Protein AF-A0A519SWY1-F1 (afdb_monomer_lite)

Radius of gyration: 21.77 Å; chains: 1; bounding box: 64×52×67 Å

Structure (mmCIF, N/CA/C/O backbone):
data_AF-A0A519SWY1-F1
#
_entry.id   AF-A0A519SWY1-F1
#
loop_
_atom_site.group_PDB
_atom_site.id
_atom_site.type_symbol
_atom_site.label_atom_id
_atom_site.label_alt_id
_atom_site.label_comp_id
_atom_site.label_asym_id
_atom_site.label_entity_id
_atom_site.label_seq_id
_atom_site.pdbx_PDB_ins_code
_atom_site.Cartn_x
_atom_site.Cartn_y
_atom_site.Cartn_z
_atom_site.occupancy
_atom_site.B_iso_or_equiv
_atom_site.auth_seq_id
_atom_site.auth_comp_id
_atom_site.auth_asym_id
_atom_site.auth_atom_id
_atom_site.pdbx_PDB_model_num
ATOM 1 N N . MET A 1 1 ? 43.735 1.572 -39.780 1.00 44.72 1 MET A N 1
ATOM 2 C CA . MET A 1 1 ? 42.314 1.142 -39.756 1.00 44.72 1 MET A CA 1
ATOM 3 C C . MET A 1 1 ? 41.804 1.116 -38.310 1.00 44.72 1 MET A C 1
ATOM 5 O O . MET A 1 1 ? 41.987 0.117 -37.640 1.00 44.72 1 MET A O 1
ATOM 9 N N . ILE A 1 2 ? 41.193 2.197 -37.800 1.00 47.66 2 ILE A N 1
ATOM 10 C CA . ILE A 1 2 ? 40.570 2.250 -36.450 1.00 47.66 2 ILE A CA 1
ATOM 11 C C . ILE A 1 2 ? 39.212 2.974 -36.551 1.00 47.66 2 ILE A C 1
ATOM 13 O O . ILE A 1 2 ? 38.967 3.993 -35.915 1.00 47.66 2 ILE A O 1
ATOM 17 N N . LYS A 1 3 ? 38.326 2.504 -37.439 1.00 52.03 3 LYS A N 1
ATOM 18 C CA . LYS A 1 3 ? 36.960 3.058 -37.579 1.00 52.03 3 LYS A CA 1
ATOM 19 C C . LYS A 1 3 ? 35.869 2.164 -36.973 1.00 52.03 3 LYS A C 1
ATOM 21 O O . LYS A 1 3 ? 34.807 2.674 -36.654 1.00 52.03 3 LYS A O 1
ATOM 26 N N . LYS A 1 4 ? 36.131 0.869 -36.734 1.00 53.72 4 LYS A N 1
ATOM 27 C CA . LYS A 1 4 ? 35.131 -0.084 -36.202 1.00 53.72 4 LYS A CA 1
ATOM 28 C C . LYS A 1 4 ? 34.867 0.038 -34.686 1.00 53.72 4 LYS A C 1
ATOM 30 O O . LYS A 1 4 ? 33.782 -0.307 -34.244 1.00 53.72 4 LYS A O 1
ATOM 35 N N . SER A 1 5 ? 35.812 0.574 -33.904 1.00 58.38 5 SER A N 1
ATOM 36 C CA . SER A 1 5 ? 35.715 0.625 -32.429 1.00 58.38 5 SER A CA 1
ATOM 37 C C . SER A 1 5 ? 34.693 1.652 -31.904 1.00 58.38 5 SER A C 1
ATOM 39 O O . SER A 1 5 ? 33.970 1.380 -30.949 1.00 58.38 5 SER A O 1
ATOM 41 N N . LYS A 1 6 ? 34.544 2.804 -32.575 1.00 55.84 6 LYS A N 1
ATOM 42 C CA . LYS A 1 6 ? 33.636 3.875 -32.118 1.00 55.84 6 LYS A CA 1
ATOM 43 C C . LYS A 1 6 ? 32.156 3.486 -32.221 1.00 55.84 6 LYS A C 1
ATOM 45 O O . LYS A 1 6 ? 31.390 3.782 -31.315 1.00 55.84 6 LYS A O 1
ATOM 50 N N . TYR A 1 7 ? 31.765 2.783 -33.286 1.00 64.19 7 TYR A N 1
ATOM 51 C CA . TYR A 1 7 ? 30.379 2.337 -33.477 1.00 64.19 7 TYR A CA 1
ATOM 52 C C . TYR A 1 7 ? 29.995 1.187 -32.543 1.00 64.19 7 TYR A C 1
ATOM 54 O O . TYR A 1 7 ? 28.849 1.119 -32.117 1.00 64.19 7 TYR A O 1
ATOM 62 N N . LEU A 1 8 ? 30.953 0.327 -32.176 1.00 68.31 8 LEU A N 1
ATOM 63 C CA . LEU A 1 8 ? 30.735 -0.729 -31.186 1.00 68.31 8 LEU A CA 1
ATOM 64 C C . LEU A 1 8 ? 30.459 -0.134 -29.799 1.00 68.31 8 LEU A C 1
ATOM 66 O O . LEU A 1 8 ? 29.520 -0.550 -29.131 1.00 68.31 8 LEU A O 1
ATOM 70 N N . PHE A 1 9 ? 31.234 0.875 -29.393 1.00 68.44 9 PHE A N 1
ATOM 71 C CA . PHE A 1 9 ? 31.029 1.555 -28.114 1.00 68.44 9 PHE A CA 1
ATOM 72 C C . PHE A 1 9 ? 29.672 2.268 -28.068 1.00 68.44 9 PHE A C 1
ATOM 74 O O . PHE A 1 9 ? 28.928 2.105 -27.110 1.00 68.44 9 PHE A O 1
ATOM 81 N N . VAL A 1 10 ? 29.300 2.972 -29.143 1.00 72.69 10 VAL A N 1
ATOM 82 C CA . VAL A 1 10 ? 27.985 3.625 -29.265 1.00 72.69 10 VAL A CA 1
ATOM 83 C C . VAL A 1 10 ? 26.841 2.606 -29.253 1.00 72.69 10 VAL A C 1
ATOM 85 O O . VAL A 1 10 ? 25.842 2.839 -28.583 1.00 72.69 10 VAL A O 1
ATOM 88 N N . ALA A 1 11 ? 26.987 1.461 -29.926 1.00 67.75 11 ALA A N 1
ATOM 89 C CA . ALA A 1 11 ? 25.984 0.398 -29.910 1.00 67.75 11 ALA A CA 1
ATOM 90 C C . ALA A 1 11 ? 25.823 -0.229 -28.517 1.00 67.75 11 ALA A C 1
ATOM 92 O O . ALA A 1 11 ? 24.698 -0.449 -28.088 1.00 67.75 11 ALA A O 1
ATOM 93 N N . ILE A 1 12 ? 26.917 -0.453 -27.781 1.00 68.50 12 ILE A N 1
ATOM 94 C CA . ILE A 1 12 ? 26.875 -0.950 -26.397 1.00 68.50 12 ILE A CA 1
ATOM 95 C C . ILE A 1 12 ? 26.243 0.093 -25.468 1.00 68.50 12 ILE A C 1
ATOM 97 O O . ILE A 1 12 ? 25.402 -0.260 -24.649 1.00 68.50 12 ILE A O 1
ATOM 101 N N . SER A 1 13 ? 26.579 1.378 -25.612 1.00 57.41 13 SER A N 1
ATOM 102 C CA . SER A 1 13 ? 25.953 2.453 -24.832 1.00 57.41 13 SER A CA 1
ATOM 103 C C . SER A 1 13 ? 24.457 2.590 -25.129 1.00 57.41 13 SER A C 1
ATOM 105 O O . SER A 1 13 ? 23.671 2.738 -24.200 1.00 57.41 13 SER A O 1
ATOM 107 N N . LEU A 1 14 ? 24.041 2.480 -26.395 1.00 56.69 14 LEU A N 1
ATOM 108 C CA . LEU A 1 14 ? 22.627 2.471 -26.786 1.00 56.69 14 LEU A CA 1
ATOM 109 C C . LEU A 1 14 ? 21.903 1.215 -26.288 1.00 56.69 14 LEU A C 1
ATOM 111 O O . LEU A 1 14 ? 20.766 1.312 -25.840 1.00 56.69 14 LEU A O 1
ATOM 115 N N . PHE A 1 15 ? 22.565 0.056 -26.297 1.00 56.25 15 PHE A N 1
ATOM 116 C CA . PHE A 1 15 ? 22.014 -1.190 -25.768 1.00 56.25 15 PHE A CA 1
ATOM 117 C C . PHE A 1 15 ? 21.828 -1.122 -24.242 1.00 56.25 15 PHE A C 1
ATOM 119 O O . PHE A 1 15 ? 20.772 -1.487 -23.728 1.00 56.25 15 PHE A O 1
ATOM 126 N N . LEU A 1 16 ? 22.798 -0.550 -23.520 1.00 54.03 16 LEU A N 1
ATOM 127 C CA . LEU A 1 16 ? 22.713 -0.295 -22.077 1.00 54.03 16 LEU A CA 1
ATOM 128 C C . LEU A 1 16 ? 21.649 0.756 -21.720 1.00 54.03 16 LEU A C 1
ATOM 130 O O . LEU A 1 16 ? 21.023 0.636 -20.673 1.00 54.03 16 LEU A O 1
ATOM 134 N N . LEU A 1 17 ? 21.403 1.745 -22.588 1.00 49.03 17 LEU A N 1
ATOM 135 C CA . LEU A 1 17 ? 20.299 2.706 -22.443 1.00 49.03 17 LEU A CA 1
ATOM 136 C C . LEU A 1 17 ? 18.928 2.094 -22.790 1.00 49.03 17 LEU A C 1
ATOM 138 O O . LEU A 1 17 ? 17.914 2.534 -22.253 1.00 49.03 17 LEU A O 1
ATOM 142 N N . SER A 1 18 ? 18.890 1.087 -23.672 1.00 47.03 18 SER A N 1
ATOM 143 C CA . SER A 1 18 ? 17.659 0.395 -24.086 1.00 47.03 18 SER A CA 1
ATOM 144 C C . SER A 1 18 ? 17.170 -0.647 -23.076 1.00 47.03 18 SER A C 1
ATOM 146 O O . SER A 1 18 ? 15.982 -0.957 -23.032 1.00 47.03 18 SER A O 1
ATOM 148 N N . CYS A 1 19 ? 18.055 -1.128 -22.200 1.00 52.72 19 CYS A N 1
ATOM 149 C CA . CYS A 1 19 ? 17.671 -1.827 -20.981 1.00 52.72 19 CYS A CA 1
ATOM 150 C C . CYS A 1 19 ? 17.256 -0.796 -19.929 1.00 52.72 19 CYS A C 1
ATOM 152 O O . CYS A 1 19 ? 17.997 -0.564 -18.975 1.00 52.72 19 CYS A O 1
ATOM 154 N N . GLN A 1 20 ? 16.088 -0.162 -20.081 1.00 56.97 20 GLN A N 1
ATOM 155 C CA . GLN A 1 20 ? 15.519 0.572 -18.954 1.00 56.97 20 GLN A CA 1
ATOM 156 C C . GLN A 1 20 ? 15.269 -0.440 -17.827 1.00 56.97 20 GLN A C 1
ATOM 158 O O . GLN A 1 20 ? 14.445 -1.343 -17.995 1.00 56.97 20 GLN A O 1
ATOM 163 N N . PRO A 1 21 ? 16.006 -0.366 -16.702 1.00 64.94 21 PRO A N 1
ATOM 164 C CA . PRO A 1 21 ? 15.779 -1.285 -15.604 1.00 64.94 21 PRO A CA 1
ATOM 165 C C . PRO A 1 21 ? 14.348 -1.072 -15.130 1.00 64.94 21 PRO A C 1
ATOM 167 O O . PRO A 1 21 ? 13.921 0.072 -14.978 1.00 64.94 21 PRO A O 1
ATOM 170 N N . ASN A 1 22 ? 13.612 -2.166 -14.909 1.00 74.38 22 ASN A N 1
ATOM 171 C CA . ASN A 1 22 ? 12.276 -2.088 -14.333 1.00 74.38 22 ASN A CA 1
ATOM 172 C C . ASN A 1 22 ? 12.342 -1.168 -13.095 1.00 74.38 22 ASN A C 1
ATOM 174 O O . ASN A 1 22 ? 13.012 -1.536 -12.121 1.00 74.38 22 ASN A O 1
ATOM 178 N N . PRO A 1 23 ? 11.685 0.011 -13.117 1.00 77.81 23 PRO A N 1
ATOM 179 C CA . PRO A 1 23 ? 11.891 1.048 -12.109 1.00 77.81 23 PRO A CA 1
ATOM 180 C C . PRO A 1 23 ? 11.358 0.641 -10.734 1.00 77.81 23 PRO A C 1
ATOM 182 O O . PRO A 1 23 ? 11.577 1.353 -9.754 1.00 77.81 23 PRO A O 1
ATOM 185 N N . TRP A 1 24 ? 10.670 -0.496 -10.655 1.00 84.00 24 TRP A N 1
ATOM 186 C CA . TRP A 1 24 ? 10.119 -1.063 -9.437 1.00 84.00 24 TRP A CA 1
ATOM 187 C C . TRP A 1 24 ? 11.020 -2.114 -8.804 1.00 84.00 24 TRP A C 1
ATOM 189 O O . TRP A 1 24 ? 10.896 -2.353 -7.608 1.00 84.00 24 TRP A O 1
ATOM 199 N N . LYS A 1 25 ? 11.957 -2.713 -9.551 1.00 88.00 25 LYS A N 1
ATOM 200 C CA . LYS A 1 25 ? 12.807 -3.793 -9.036 1.00 88.00 25 LYS A CA 1
ATOM 201 C C . LYS A 1 25 ? 13.541 -3.357 -7.761 1.00 88.00 25 LYS A C 1
ATOM 203 O O . LYS A 1 25 ? 14.252 -2.356 -7.751 1.00 88.00 25 LYS A O 1
ATOM 208 N N . GLY A 1 26 ? 13.390 -4.145 -6.698 1.00 87.12 26 GLY A N 1
ATOM 209 C CA . GLY A 1 26 ? 14.001 -3.921 -5.386 1.00 87.12 26 GLY A CA 1
ATOM 210 C C . GLY A 1 26 ? 13.279 -2.899 -4.503 1.00 87.12 26 GLY A C 1
ATOM 211 O O . GLY A 1 26 ? 13.697 -2.696 -3.364 1.00 87.12 26 GLY A O 1
ATOM 212 N N . LYS A 1 27 ? 12.209 -2.256 -4.989 1.00 90.44 27 LYS A N 1
ATOM 213 C CA . LYS A 1 27 ? 11.423 -1.306 -4.197 1.00 90.44 27 LYS A CA 1
ATOM 214 C C . LYS A 1 27 ? 10.364 -2.014 -3.357 1.00 90.44 27 LYS A C 1
ATOM 216 O O . LYS A 1 27 ? 9.892 -3.104 -3.685 1.00 90.44 27 LYS A O 1
ATOM 221 N N . LYS A 1 28 ? 9.975 -1.340 -2.278 1.00 92.56 28 LYS A N 1
ATOM 222 C CA . LYS A 1 28 ? 8.889 -1.737 -1.385 1.00 92.56 28 LYS A CA 1
ATOM 223 C C . LYS A 1 28 ? 7.879 -0.610 -1.320 1.00 92.56 28 LYS A C 1
ATOM 225 O O . LYS A 1 28 ? 8.271 0.548 -1.186 1.00 92.56 28 LYS A O 1
ATOM 230 N N . PHE A 1 29 ? 6.611 -0.970 -1.415 1.00 92.06 29 PHE A N 1
ATOM 231 C CA . PHE A 1 29 ? 5.509 -0.036 -1.287 1.00 92.06 29 PHE A CA 1
ATOM 232 C C . PHE A 1 29 ? 4.442 -0.594 -0.358 1.00 92.06 29 PHE A C 1
ATOM 234 O O . PHE A 1 29 ? 4.266 -1.806 -0.255 1.00 92.06 29 PHE A O 1
ATOM 241 N N . TYR A 1 30 ? 3.733 0.304 0.303 1.00 91.00 30 TYR A N 1
ATOM 242 C CA . TYR A 1 30 ? 2.682 0.002 1.254 1.00 91.00 30 TYR A CA 1
ATOM 243 C C . TYR A 1 30 ? 1.405 0.682 0.795 1.00 91.00 30 TYR A C 1
ATOM 245 O O . TYR A 1 30 ? 1.411 1.854 0.422 1.00 91.00 30 TYR A O 1
ATOM 253 N N . VAL A 1 31 ? 0.315 -0.063 0.823 1.00 89.12 31 VAL A N 1
ATOM 254 C CA . VAL A 1 31 ? -1.025 0.422 0.526 1.00 89.12 31 VAL A CA 1
ATOM 255 C C . VAL A 1 31 ? -1.854 0.247 1.786 1.00 89.12 31 VAL A C 1
ATOM 257 O O . VAL A 1 31 ? -1.794 -0.800 2.431 1.00 89.12 31 VAL A O 1
ATOM 260 N N . LEU A 1 32 ? -2.604 1.283 2.146 1.00 87.62 32 LEU A N 1
ATOM 261 C CA . LEU A 1 32 ? -3.496 1.263 3.297 1.00 87.62 32 LEU A CA 1
ATOM 262 C C . LEU A 1 32 ? -4.935 1.221 2.818 1.00 87.62 32 LEU A C 1
ATOM 264 O O . LEU A 1 32 ? -5.348 2.049 2.010 1.00 87.62 32 LEU A O 1
ATOM 268 N N . ASN A 1 33 ? -5.691 0.275 3.357 1.00 83.75 33 ASN A N 1
ATOM 269 C CA . ASN A 1 33 ? -7.087 0.077 3.032 1.00 83.75 33 ASN A CA 1
ATOM 270 C C . ASN A 1 33 ? -7.922 0.160 4.312 1.00 83.75 33 ASN A C 1
ATOM 272 O O . ASN A 1 33 ? -7.901 -0.741 5.153 1.00 83.75 33 ASN A O 1
ATOM 276 N N . CYS A 1 34 ? -8.641 1.269 4.461 1.00 82.06 34 CYS A N 1
ATOM 277 C CA . CYS A 1 34 ? -9.560 1.508 5.565 1.00 82.06 34 CYS A CA 1
ATOM 278 C C . CYS A 1 34 ? -10.987 1.260 5.067 1.00 82.06 34 CYS A C 1
ATOM 280 O O . CYS A 1 34 ? -11.493 2.006 4.228 1.00 82.06 34 CYS A O 1
ATOM 282 N N . LYS A 1 35 ? -11.658 0.231 5.589 1.00 80.50 35 LYS A N 1
ATOM 283 C CA . LYS A 1 35 ? -13.052 -0.078 5.232 1.00 80.50 35 LYS A CA 1
ATOM 284 C C . LYS A 1 35 ? -13.950 -0.072 6.459 1.00 80.50 35 LYS A C 1
ATOM 286 O O . LYS A 1 35 ? -13.507 -0.346 7.578 1.00 80.50 35 LYS A O 1
ATOM 291 N N . LEU A 1 36 ? -15.216 0.266 6.235 1.00 74.38 36 LEU A N 1
ATOM 292 C CA . LEU A 1 36 ? -16.293 0.145 7.207 1.00 74.38 36 LEU A CA 1
ATOM 293 C C . LEU A 1 36 ? -17.405 -0.688 6.564 1.00 74.38 36 LEU A C 1
ATOM 295 O O . LEU A 1 36 ? -18.086 -0.220 5.655 1.00 74.38 36 LEU A O 1
ATOM 299 N N . ASN A 1 37 ? -17.572 -1.924 7.029 1.00 69.88 37 ASN A N 1
ATOM 300 C CA . ASN A 1 37 ? -18.615 -2.833 6.563 1.00 69.88 37 ASN A CA 1
ATOM 301 C C . ASN A 1 37 ? -19.669 -2.968 7.668 1.00 69.88 37 ASN A C 1
ATOM 303 O O . ASN A 1 37 ? -19.480 -3.688 8.651 1.00 69.88 37 ASN A O 1
ATOM 307 N N . GLY A 1 38 ? -20.772 -2.227 7.536 1.00 73.75 38 GLY A N 1
ATOM 308 C CA . GLY A 1 38 ? -21.762 -2.090 8.606 1.00 73.75 38 GLY A CA 1
ATOM 309 C C . GLY A 1 38 ? -21.158 -1.382 9.822 1.00 73.75 38 GLY A C 1
ATOM 310 O O . GLY A 1 38 ? -20.822 -0.206 9.744 1.00 73.75 38 GLY A O 1
ATOM 311 N N . TYR A 1 39 ? -20.996 -2.108 10.931 1.00 69.25 39 TYR A N 1
ATOM 312 C CA . TYR A 1 39 ? -20.385 -1.601 12.171 1.00 69.25 39 TYR A CA 1
ATOM 313 C C . TYR A 1 39 ? -18.939 -2.071 12.376 1.00 69.25 39 TYR A C 1
ATOM 315 O O . TYR A 1 39 ? -18.317 -1.736 13.382 1.00 69.25 39 TYR A O 1
ATOM 323 N N . VAL A 1 40 ? -18.403 -2.872 11.451 1.00 70.44 40 VAL A N 1
ATOM 324 C CA . VAL A 1 40 ? -17.059 -3.436 11.568 1.00 70.44 40 VAL A CA 1
ATOM 325 C C . VAL A 1 40 ? -16.088 -2.592 10.765 1.00 70.44 40 VAL A C 1
ATOM 327 O O . VAL A 1 40 ? -16.165 -2.518 9.538 1.00 70.44 40 VAL A O 1
ATOM 330 N N . ALA A 1 41 ? -15.153 -1.971 11.473 1.00 74.19 41 ALA A N 1
ATOM 331 C CA . ALA A 1 41 ? -14.035 -1.283 10.862 1.00 74.19 41 ALA A CA 1
ATOM 332 C C . ALA A 1 41 ? -12.847 -2.234 10.692 1.00 74.19 41 ALA A C 1
ATOM 334 O O . ALA A 1 41 ? -12.467 -2.966 11.613 1.00 74.19 41 ALA A O 1
ATOM 335 N N . THR A 1 42 ? -12.269 -2.212 9.496 1.00 77.31 42 THR A N 1
ATOM 336 C CA . THR A 1 42 ? -11.099 -3.006 9.127 1.00 77.31 42 THR A CA 1
ATOM 337 C C . THR A 1 42 ? -10.021 -2.092 8.580 1.00 77.31 42 THR A C 1
ATOM 339 O O . THR A 1 42 ? -10.295 -1.233 7.738 1.00 77.31 42 THR A O 1
ATOM 342 N N . LEU A 1 43 ? -8.799 -2.310 9.043 1.00 80.44 43 LEU A N 1
ATOM 343 C CA . LEU A 1 43 ? -7.605 -1.650 8.560 1.00 80.44 43 LEU A CA 1
ATOM 344 C C . LEU A 1 43 ? -6.651 -2.707 8.024 1.00 80.44 43 LEU A C 1
ATOM 346 O O . LEU A 1 43 ? -6.170 -3.553 8.773 1.00 80.44 43 LEU A O 1
ATOM 350 N N . GLU A 1 44 ? -6.367 -2.647 6.736 1.00 81.94 44 GLU A N 1
ATOM 351 C CA . GLU A 1 44 ? -5.440 -3.556 6.077 1.00 81.94 44 GLU A CA 1
ATOM 352 C C . GLU A 1 44 ? -4.240 -2.766 5.551 1.00 81.94 44 GLU A C 1
ATOM 354 O O . GLU A 1 44 ? -4.400 -1.793 4.814 1.00 81.94 44 GLU A O 1
ATOM 359 N N . GLU A 1 45 ? -3.033 -3.182 5.934 1.00 83.50 45 GLU A N 1
ATOM 360 C CA . GLU A 1 45 ? -1.798 -2.731 5.293 1.00 83.50 45 GLU A CA 1
ATOM 361 C C . GLU A 1 45 ? -1.296 -3.829 4.352 1.00 83.50 45 GLU A C 1
ATOM 363 O O . GLU A 1 45 ? -0.932 -4.929 4.782 1.00 83.50 45 GLU A O 1
ATOM 368 N N . VAL A 1 46 ? -1.266 -3.521 3.057 1.00 85.75 46 VAL A N 1
ATOM 369 C CA . VAL A 1 46 ? -0.727 -4.393 2.015 1.00 85.75 46 VAL A CA 1
ATOM 370 C C . VAL A 1 46 ? 0.676 -3.924 1.658 1.00 85.75 46 VAL A C 1
ATOM 372 O O . VAL A 1 46 ? 0.877 -2.836 1.128 1.00 85.75 46 VAL A O 1
ATOM 375 N N . HIS A 1 47 ? 1.662 -4.769 1.924 1.00 89.62 47 HIS A N 1
ATOM 376 C CA . HIS A 1 47 ? 3.053 -4.568 1.554 1.00 89.62 47 HIS A CA 1
ATOM 377 C C . HIS A 1 47 ? 3.349 -5.274 0.229 1.00 89.62 47 HIS A C 1
ATOM 379 O O . HIS A 1 47 ? 3.221 -6.489 0.096 1.00 89.62 47 HIS A O 1
ATOM 385 N N . LEU A 1 48 ? 3.782 -4.486 -0.743 1.00 90.19 48 LEU A N 1
ATOM 386 C CA . LEU A 1 48 ? 4.184 -4.882 -2.079 1.00 90.19 48 LEU A CA 1
ATOM 387 C C . LEU A 1 48 ? 5.709 -4.822 -2.202 1.00 90.19 48 LEU A C 1
ATOM 389 O O . LEU A 1 48 ? 6.304 -3.744 -2.209 1.00 90.19 48 LEU A O 1
ATOM 393 N N . ASN A 1 49 ? 6.347 -5.983 -2.302 1.00 91.12 49 ASN A N 1
ATOM 394 C CA . ASN A 1 49 ? 7.794 -6.131 -2.388 1.00 91.12 49 ASN A CA 1
ATOM 395 C C . ASN A 1 49 ? 8.191 -6.607 -3.790 1.00 91.12 49 ASN A C 1
ATOM 397 O O . ASN A 1 49 ? 7.966 -7.758 -4.163 1.00 91.12 49 ASN A O 1
ATOM 401 N N . PHE A 1 50 ? 8.789 -5.727 -4.585 1.00 90.06 50 PHE A N 1
ATOM 402 C CA . PHE A 1 50 ? 9.153 -5.995 -5.975 1.00 90.06 50 PHE A CA 1
ATOM 403 C C . PHE A 1 50 ? 10.477 -6.766 -6.046 1.00 90.06 50 PHE A C 1
ATOM 405 O O . PHE A 1 50 ? 11.535 -6.223 -6.367 1.00 90.06 50 PHE A O 1
ATOM 412 N N . ILE A 1 51 ? 10.414 -8.053 -5.705 1.00 89.38 51 ILE A N 1
ATOM 413 C CA . ILE A 1 51 ? 11.569 -8.946 -5.537 1.00 89.38 51 ILE A CA 1
ATOM 414 C C . ILE A 1 51 ? 12.414 -9.121 -6.808 1.00 89.38 51 ILE A C 1
ATOM 416 O O . ILE A 1 51 ? 13.597 -9.445 -6.724 1.00 89.38 51 ILE A O 1
ATOM 420 N N . SER A 1 52 ? 11.843 -8.894 -7.995 1.00 87.19 52 SER A N 1
ATOM 421 C CA . SER A 1 52 ? 12.581 -8.917 -9.262 1.00 87.19 52 SER A CA 1
ATOM 422 C C . SER A 1 52 ? 11.964 -7.977 -10.306 1.00 87.19 52 SER A C 1
ATOM 424 O O . SER A 1 52 ? 11.058 -7.202 -10.006 1.00 87.19 52 SER A O 1
ATOM 426 N N . SER A 1 53 ? 12.465 -8.024 -11.543 1.00 85.62 53 SER A N 1
ATOM 427 C CA . SER A 1 53 ? 11.898 -7.294 -12.685 1.00 85.62 53 SER A CA 1
ATOM 428 C C . SER A 1 53 ? 10.561 -7.853 -13.179 1.00 85.62 53 SER A C 1
ATOM 430 O O . SER A 1 53 ? 9.939 -7.217 -14.018 1.00 85.62 53 SER A O 1
ATOM 432 N N . GLU A 1 54 ? 10.136 -9.018 -12.694 1.00 87.00 54 GLU A N 1
ATOM 433 C CA . GLU A 1 54 ? 8.928 -9.705 -13.178 1.00 87.00 54 GLU A CA 1
ATOM 434 C C . GLU A 1 54 ? 8.040 -10.219 -12.048 1.00 87.00 54 GLU A C 1
ATOM 436 O O . GLU A 1 54 ? 6.896 -10.588 -12.288 1.00 87.00 54 GLU A O 1
ATOM 441 N N . TYR A 1 55 ? 8.547 -10.262 -10.814 1.00 87.12 55 TYR A N 1
ATOM 442 C CA . TYR A 1 55 ? 7.826 -10.808 -9.670 1.00 87.12 55 TYR A CA 1
ATOM 443 C C . TYR A 1 55 ? 7.707 -9.811 -8.527 1.00 87.12 55 TYR A C 1
ATOM 445 O O . TYR A 1 55 ? 8.663 -9.107 -8.183 1.00 87.12 55 TYR A O 1
ATOM 453 N N . ILE A 1 56 ? 6.528 -9.823 -7.919 1.00 87.44 56 ILE A N 1
ATOM 454 C CA . ILE A 1 56 ? 6.154 -9.043 -6.750 1.00 87.44 56 ILE A CA 1
ATOM 455 C C . ILE A 1 56 ? 5.637 -9.991 -5.670 1.00 87.44 56 ILE A C 1
ATOM 457 O O . ILE A 1 56 ? 4.832 -10.877 -5.938 1.00 87.44 56 ILE A O 1
ATOM 461 N N . GLU A 1 57 ? 6.115 -9.822 -4.447 1.00 87.56 57 GLU A N 1
ATOM 462 C CA . GLU A 1 57 ? 5.622 -10.505 -3.258 1.00 87.56 57 GLU A CA 1
ATOM 463 C C . GLU A 1 57 ? 4.659 -9.560 -2.531 1.00 87.56 57 GLU A C 1
ATOM 465 O O . GLU A 1 57 ? 5.042 -8.467 -2.117 1.00 87.56 57 GLU A O 1
ATOM 470 N N . MET A 1 58 ? 3.407 -9.977 -2.383 1.00 83.56 58 MET A N 1
ATOM 471 C CA . MET A 1 58 ? 2.380 -9.270 -1.631 1.00 83.56 58 MET A CA 1
ATOM 472 C C . MET A 1 58 ? 2.263 -9.874 -0.234 1.00 83.56 58 MET A C 1
ATOM 474 O O . MET A 1 58 ? 2.147 -11.092 -0.087 1.00 83.56 58 MET A O 1
ATOM 478 N N . LYS A 1 59 ? 2.260 -9.012 0.781 1.00 84.56 59 LYS A N 1
ATOM 479 C CA . LYS A 1 59 ? 2.053 -9.347 2.190 1.00 84.56 59 LYS A CA 1
ATOM 480 C C . LYS A 1 59 ? 0.931 -8.483 2.746 1.00 84.56 59 LYS A C 1
ATOM 482 O O . LYS A 1 59 ? 1.136 -7.289 2.916 1.00 84.56 59 LYS A O 1
ATOM 487 N N . ALA A 1 60 ? -0.228 -9.062 3.034 1.00 75.44 60 ALA A N 1
ATOM 488 C CA . ALA A 1 60 ? -1.331 -8.337 3.665 1.00 75.44 60 ALA A CA 1
ATOM 489 C C . ALA A 1 60 ? -1.326 -8.563 5.181 1.00 75.44 60 ALA A C 1
ATOM 491 O O . ALA A 1 60 ? -1.133 -9.691 5.643 1.00 75.44 60 ALA A O 1
ATOM 492 N N . THR A 1 61 ? -1.516 -7.489 5.945 1.00 73.44 61 THR A N 1
ATOM 493 C CA . THR A 1 61 ? -1.712 -7.525 7.399 1.00 73.44 61 THR A CA 1
ATOM 494 C C . THR A 1 61 ? -3.035 -6.844 7.719 1.00 73.44 61 THR A C 1
ATOM 496 O O . THR A 1 61 ? -3.173 -5.640 7.514 1.00 73.44 61 THR A O 1
ATOM 499 N N . LEU A 1 62 ? -4.002 -7.614 8.217 1.00 69.62 62 LEU A N 1
ATOM 500 C CA . LEU A 1 62 ? -5.342 -7.142 8.560 1.00 69.62 62 LEU A CA 1
ATOM 501 C C . LEU A 1 62 ? -5.456 -6.909 10.071 1.00 69.62 62 LEU A C 1
ATOM 503 O O . LEU A 1 62 ? -5.105 -7.781 10.862 1.00 69.62 62 LEU A O 1
ATOM 507 N N . LYS A 1 63 ? -5.987 -5.751 10.462 1.00 68.31 63 LYS A N 1
ATOM 508 C CA . LYS A 1 63 ? -6.389 -5.418 11.831 1.00 68.31 63 LYS A CA 1
ATOM 509 C C . LYS A 1 63 ? -7.874 -5.053 11.853 1.00 68.31 63 LYS A C 1
ATOM 511 O O . LYS A 1 63 ? -8.364 -4.392 10.936 1.00 68.31 63 LYS A O 1
ATOM 516 N N . SER A 1 64 ? -8.599 -5.454 12.895 1.00 61.56 64 SER A N 1
ATOM 517 C CA . SER A 1 64 ? -10.023 -5.134 13.040 1.00 61.56 64 SER A CA 1
ATOM 518 C C . SER A 1 64 ? -10.361 -4.546 14.409 1.00 61.56 64 SER A C 1
ATOM 520 O O . SER A 1 64 ? -9.747 -4.878 15.420 1.00 61.56 64 SER A O 1
ATOM 522 N N . GLY A 1 65 ? -11.367 -3.665 14.437 1.00 52.19 65 GLY A N 1
ATOM 523 C CA . GLY A 1 65 ? -11.815 -2.957 15.638 1.00 52.19 65 GLY A CA 1
ATOM 524 C C . GLY A 1 65 ? -12.502 -3.821 16.698 1.00 52.19 65 GLY A C 1
ATOM 525 O O . GLY A 1 65 ? -12.686 -3.340 17.812 1.00 52.19 65 GLY A O 1
ATOM 526 N N . LEU A 1 66 ? -12.870 -5.070 16.388 1.00 49.25 66 LEU A N 1
ATOM 527 C CA . LEU A 1 66 ? -13.423 -6.016 17.372 1.00 49.25 66 LEU A CA 1
ATOM 528 C C . LEU A 1 66 ? -12.392 -7.073 17.828 1.00 49.25 66 LEU A C 1
ATOM 530 O O . LEU A 1 66 ? -12.780 -8.066 18.438 1.00 49.25 66 LEU A O 1
ATOM 534 N N . GLY 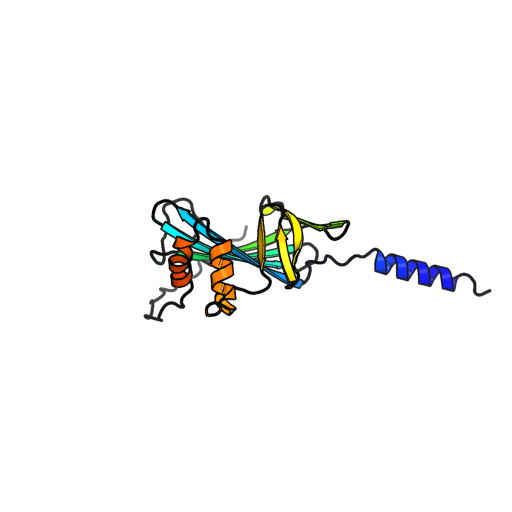A 1 67 ? -11.095 -6.868 17.561 1.00 49.56 67 GLY A N 1
ATOM 535 C CA . GLY A 1 67 ? -10.045 -7.870 17.794 1.00 49.56 67 GLY A CA 1
ATOM 536 C C . GLY A 1 67 ? -9.971 -8.896 16.660 1.00 49.56 67 GLY A C 1
ATOM 537 O O . GLY A 1 67 ? -10.334 -8.575 15.526 1.00 49.56 67 GLY A O 1
ATOM 538 N N . ASP A 1 68 ? -9.512 -10.117 16.953 1.00 38.31 68 ASP A N 1
ATOM 539 C CA . ASP A 1 68 ? -9.514 -11.250 16.017 1.00 38.31 68 ASP A CA 1
ATOM 540 C C . ASP A 1 6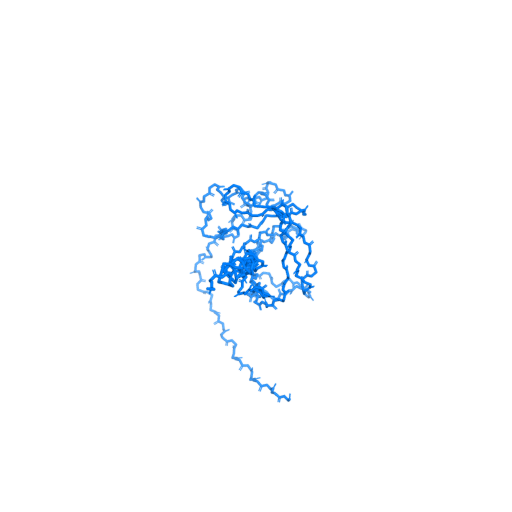8 ? -10.955 -11.630 15.618 1.00 38.31 68 ASP A C 1
ATOM 542 O O . ASP A 1 68 ? -11.571 -12.550 16.159 1.00 38.31 68 ASP A O 1
ATOM 546 N N . ILE A 1 69 ? -11.531 -10.913 14.652 1.00 38.09 69 ILE A N 1
ATOM 547 C CA . ILE A 1 69 ? -12.777 -11.318 14.009 1.00 38.09 69 ILE A CA 1
ATOM 548 C C . ILE A 1 69 ? -12.473 -12.419 12.997 1.00 38.09 69 ILE A C 1
ATOM 550 O O . ILE A 1 69 ? -12.046 -12.155 11.874 1.00 38.09 69 ILE A O 1
ATOM 554 N N . SER A 1 70 ? -12.782 -13.658 13.363 1.00 36.12 70 SER A N 1
ATOM 555 C CA . SER A 1 70 ? -13.162 -14.661 12.370 1.00 36.12 70 SER A CA 1
ATOM 556 C C . SER A 1 70 ? -14.449 -14.177 11.691 1.00 36.12 70 SER A C 1
ATOM 558 O O . SER A 1 70 ? -15.557 -14.361 12.196 1.00 36.12 70 SER A O 1
ATOM 560 N N . THR A 1 71 ? -14.324 -13.448 10.580 1.00 33.06 71 THR A N 1
ATOM 561 C CA . THR A 1 71 ? -15.492 -13.007 9.818 1.00 33.06 71 THR A CA 1
ATOM 562 C C . THR A 1 71 ? -16.138 -14.230 9.176 1.00 33.06 71 THR A C 1
ATOM 564 O O . THR A 1 71 ? -15.486 -15.106 8.610 1.00 33.06 71 THR A O 1
ATOM 567 N N . TYR A 1 72 ? -17.456 -14.323 9.339 1.00 30.91 72 TYR A N 1
ATOM 568 C CA . TYR A 1 72 ? -18.278 -15.433 8.880 1.00 30.91 72 TYR A CA 1
ATOM 569 C C . TYR A 1 72 ? -18.010 -15.777 7.398 1.00 30.91 72 TYR A C 1
ATOM 571 O O . TYR A 1 72 ? -18.292 -14.997 6.497 1.00 30.91 72 TYR A O 1
ATOM 579 N N . LYS A 1 73 ? -17.535 -17.007 7.177 1.00 31.98 73 LYS A N 1
ATOM 580 C CA . LYS A 1 73 ? -17.695 -17.867 5.988 1.00 31.98 73 LYS A CA 1
ATOM 581 C C . LYS A 1 73 ? -17.143 -17.450 4.610 1.00 31.98 73 LYS A C 1
ATOM 583 O O . LYS A 1 73 ? -17.194 -18.314 3.738 1.00 31.98 73 LYS A O 1
ATOM 588 N N . THR A 1 74 ? -16.565 -16.269 4.379 1.00 35.47 74 THR A N 1
ATOM 589 C CA . THR A 1 74 ? -15.994 -15.953 3.038 1.00 35.47 74 THR A CA 1
ATOM 590 C C . THR A 1 74 ? -14.704 -15.133 2.985 1.00 35.47 74 THR A C 1
ATOM 592 O O . THR A 1 74 ? -14.189 -14.947 1.887 1.00 35.47 74 THR A O 1
ATOM 595 N N . ASP A 1 75 ? -14.142 -14.679 4.104 1.00 37.97 75 ASP A N 1
ATOM 596 C CA . ASP A 1 75 ? -12.918 -13.866 4.075 1.00 37.97 75 ASP A CA 1
ATOM 597 C C . ASP A 1 75 ? -11.664 -14.671 4.453 1.00 37.97 75 ASP A C 1
ATOM 599 O O . ASP A 1 75 ? -11.743 -15.591 5.274 1.00 37.97 75 ASP A O 1
ATOM 603 N N . PRO A 1 76 ? -10.503 -14.358 3.841 1.00 40.78 76 PRO A N 1
ATOM 604 C CA . PRO A 1 76 ? -9.249 -15.041 4.120 1.00 40.78 76 PRO A CA 1
ATOM 605 C C . PRO A 1 76 ? -8.924 -14.953 5.612 1.00 40.78 76 PRO A C 1
ATOM 607 O O . PRO A 1 76 ? -9.053 -13.898 6.230 1.00 40.78 76 PRO A O 1
ATOM 610 N N . SER A 1 77 ? -8.506 -16.085 6.177 1.00 40.84 77 SER A N 1
ATOM 611 C CA . SER A 1 77 ? -8.113 -16.239 7.578 1.00 40.84 77 SER A CA 1
ATOM 612 C C . SER A 1 77 ? -7.255 -15.068 8.060 1.00 40.84 77 SER A C 1
ATOM 614 O O . SER A 1 77 ? -6.256 -14.744 7.412 1.00 40.84 77 SER A O 1
ATOM 616 N N . LEU A 1 78 ? -7.615 -14.488 9.212 1.00 45.22 78 LEU A N 1
ATOM 617 C CA . LEU A 1 78 ? -6.757 -13.585 9.981 1.00 45.22 78 LEU A CA 1
ATOM 618 C C . LEU A 1 78 ? -5.340 -14.161 10.036 1.00 45.22 78 LEU A C 1
ATOM 620 O O . LEU A 1 78 ? -5.109 -15.234 10.590 1.00 45.22 78 LEU A O 1
ATOM 624 N N . GLY A 1 79 ? -4.404 -13.486 9.378 1.00 50.81 79 GLY A N 1
ATOM 625 C CA . GLY A 1 79 ? -3.066 -14.010 9.178 1.00 50.81 79 GLY A CA 1
ATOM 626 C C . GLY A 1 79 ? -2.303 -13.265 8.093 1.00 50.81 79 GLY A C 1
ATOM 627 O O . GLY A 1 79 ? -2.856 -12.513 7.292 1.00 50.81 79 GLY A O 1
ATOM 628 N N . LYS A 1 80 ? -0.988 -13.475 8.080 1.00 54.50 80 LYS A N 1
ATOM 629 C CA . LYS A 1 80 ? -0.075 -12.910 7.087 1.00 54.50 80 LYS A CA 1
ATOM 630 C C . LYS A 1 80 ? -0.227 -13.676 5.773 1.00 54.50 80 LYS A C 1
ATOM 632 O O . LYS A 1 80 ? 0.415 -14.707 5.581 1.00 54.50 80 LYS A O 1
ATOM 637 N N . LEU A 1 81 ? -1.046 -13.170 4.855 1.00 62.94 81 LEU A N 1
ATOM 638 C CA . LEU A 1 81 ? -1.123 -13.720 3.503 1.00 62.94 81 LEU A CA 1
ATOM 639 C C . LEU A 1 81 ? 0.128 -13.301 2.728 1.00 62.94 81 LEU A C 1
ATOM 641 O O . LEU A 1 81 ? 0.282 -12.123 2.412 1.00 62.94 81 LEU A O 1
ATOM 645 N N . VAL A 1 82 ? 1.011 -14.254 2.421 1.00 73.19 82 VAL A N 1
ATOM 646 C CA . VAL A 1 82 ? 2.160 -14.038 1.530 1.00 73.19 82 VAL A CA 1
ATOM 647 C C . VAL A 1 82 ? 1.874 -14.717 0.197 1.00 73.19 82 VAL A C 1
ATOM 649 O O . VAL A 1 82 ? 1.742 -15.937 0.144 1.00 73.19 82 VAL A O 1
ATOM 652 N N . LYS A 1 83 ? 1.772 -13.943 -0.884 1.00 81.56 83 LYS A N 1
ATOM 653 C CA . LYS A 1 83 ? 1.601 -14.478 -2.242 1.00 81.56 83 LYS A CA 1
ATOM 654 C C . LYS A 1 83 ? 2.513 -13.759 -3.221 1.00 81.56 83 LYS A C 1
ATOM 656 O O . LYS A 1 83 ? 2.655 -12.542 -3.158 1.00 81.56 83 LYS A O 1
ATOM 661 N N . THR A 1 84 ? 3.095 -14.514 -4.145 1.00 86.06 84 THR A N 1
ATOM 662 C CA . THR A 1 84 ? 3.945 -13.970 -5.206 1.00 86.06 84 THR A CA 1
ATOM 663 C C . THR A 1 84 ? 3.177 -13.945 -6.517 1.00 86.06 84 THR A C 1
ATOM 665 O O . THR A 1 84 ? 2.578 -14.944 -6.908 1.00 86.06 84 THR A O 1
ATOM 668 N N . TYR A 1 85 ? 3.228 -12.815 -7.213 1.00 84.69 85 TYR A N 1
ATOM 669 C CA . TYR A 1 85 ? 2.576 -12.608 -8.498 1.00 84.69 85 TYR A CA 1
ATOM 670 C C . TYR A 1 85 ? 3.597 -12.216 -9.557 1.00 84.69 85 TYR A C 1
ATOM 672 O O . TYR A 1 85 ? 4.608 -11.575 -9.258 1.00 84.69 85 TYR A O 1
ATOM 680 N N . LYS A 1 86 ? 3.312 -12.579 -10.809 1.00 89.00 86 LYS A N 1
ATOM 681 C CA . LYS A 1 86 ? 3.966 -11.948 -11.954 1.00 89.00 86 LYS A CA 1
ATOM 682 C C . LYS A 1 86 ? 3.415 -10.538 -12.126 1.00 89.00 86 LYS A C 1
ATOM 684 O O . LYS A 1 86 ? 2.211 -10.331 -11.970 1.00 89.00 86 LYS A O 1
ATOM 689 N N . TYR A 1 87 ? 4.281 -9.601 -12.474 1.00 90.06 87 TYR A N 1
ATOM 690 C CA . TYR A 1 87 ? 3.900 -8.254 -12.863 1.00 90.06 87 TYR A CA 1
ATOM 691 C C . TYR A 1 87 ? 4.689 -7.809 -14.089 1.00 90.06 87 TYR A C 1
ATOM 693 O O . TYR A 1 87 ? 5.767 -8.328 -14.381 1.00 90.06 87 TYR A O 1
ATOM 701 N N . SER A 1 88 ? 4.156 -6.814 -14.785 1.00 88.88 88 SER A N 1
ATOM 702 C CA . SER A 1 88 ? 4.885 -6.075 -15.807 1.00 88.88 88 SER A CA 1
ATOM 703 C C . SER A 1 88 ? 4.853 -4.584 -15.492 1.00 88.88 88 SER A C 1
ATOM 705 O O . SER A 1 88 ? 3.953 -4.095 -14.801 1.00 88.88 88 SER A O 1
ATOM 707 N N . SER A 1 89 ? 5.871 -3.863 -15.956 1.00 87.00 89 SER A N 1
ATOM 708 C CA . SER A 1 89 ? 5.894 -2.409 -15.883 1.00 87.00 89 SER A CA 1
ATOM 709 C C . SER A 1 89 ? 6.410 -1.812 -17.184 1.00 87.00 89 SER A C 1
ATOM 711 O O . SER A 1 89 ? 7.252 -2.394 -17.869 1.00 87.00 89 SER A O 1
ATOM 713 N N . SER A 1 90 ? 5.890 -0.639 -17.527 1.00 86.88 90 SER A N 1
ATOM 714 C CA . SER A 1 90 ? 6.365 0.147 -18.663 1.00 86.88 90 SER A CA 1
ATOM 715 C C . SER A 1 90 ? 6.405 1.616 -18.283 1.00 86.88 90 SER A C 1
ATOM 717 O O . SER A 1 90 ? 5.506 2.099 -17.596 1.00 86.88 90 SER A O 1
ATOM 719 N N . ASN A 1 91 ? 7.419 2.335 -18.751 1.00 81.62 91 ASN A N 1
ATOM 720 C CA . ASN A 1 91 ? 7.556 3.768 -18.530 1.00 81.62 91 ASN A CA 1
ATOM 721 C C . ASN A 1 91 ? 7.364 4.502 -19.862 1.00 81.62 91 ASN A C 1
ATOM 723 O O . ASN A 1 91 ? 8.066 4.205 -20.827 1.00 81.62 91 ASN A O 1
ATOM 727 N N . SER A 1 92 ? 6.412 5.432 -19.911 1.00 73.56 92 SER A N 1
ATOM 728 C CA . SER A 1 92 ? 6.237 6.370 -21.024 1.00 73.56 92 SER A CA 1
ATOM 729 C C . SER A 1 92 ? 6.023 7.757 -20.443 1.00 73.56 92 SER A C 1
ATOM 731 O O . SER A 1 92 ? 5.133 7.948 -19.618 1.00 73.56 92 SER A O 1
ATOM 733 N N . ASP A 1 93 ? 6.837 8.723 -20.866 1.00 70.88 93 ASP A N 1
ATOM 734 C CA . ASP A 1 93 ? 6.653 10.148 -20.554 1.00 70.88 93 ASP A CA 1
ATOM 735 C C . ASP A 1 93 ? 6.544 10.473 -19.049 1.00 70.88 93 ASP A C 1
ATOM 737 O O . ASP A 1 93 ? 5.785 11.347 -18.634 1.00 70.88 93 ASP A O 1
ATOM 741 N N . GLY A 1 94 ? 7.296 9.754 -18.203 1.00 69.38 94 GLY A N 1
ATOM 742 C CA . GLY A 1 94 ? 7.288 9.945 -16.744 1.00 69.38 94 GLY A CA 1
ATOM 743 C C . GLY A 1 94 ? 6.086 9.317 -16.029 1.00 69.38 94 GLY A C 1
ATOM 744 O O . GLY A 1 94 ? 5.973 9.429 -14.807 1.00 69.38 94 GLY A O 1
ATOM 745 N N . VAL A 1 95 ? 5.214 8.634 -16.772 1.00 77.12 95 VAL A N 1
ATOM 746 C CA . VAL A 1 95 ? 4.113 7.825 -16.251 1.00 77.12 95 VAL A CA 1
ATOM 747 C C . VAL A 1 95 ? 4.522 6.358 -16.296 1.00 77.12 95 VAL A C 1
ATOM 749 O O . VAL A 1 95 ? 4.887 5.817 -17.341 1.00 77.12 95 VAL A O 1
ATOM 752 N N . GLU A 1 96 ? 4.433 5.693 -15.149 1.00 86.12 96 GLU A N 1
ATOM 753 C CA . GLU A 1 96 ? 4.766 4.277 -15.027 1.00 86.12 96 GLU A CA 1
ATOM 754 C C . GLU A 1 96 ? 3.484 3.449 -14.933 1.00 86.12 96 GLU A C 1
ATOM 756 O O . GLU A 1 96 ? 2.691 3.609 -14.002 1.00 86.12 96 GLU A O 1
ATOM 761 N N . MET A 1 97 ? 3.280 2.557 -15.898 1.00 87.81 97 MET A N 1
ATOM 762 C CA . MET A 1 97 ? 2.228 1.543 -15.862 1.00 87.81 97 MET A CA 1
ATOM 763 C C . MET A 1 97 ? 2.687 0.365 -15.006 1.00 87.81 97 MET A C 1
ATOM 765 O O . MET A 1 97 ? 3.820 -0.094 -15.165 1.00 87.81 97 MET A O 1
ATOM 769 N N . ILE A 1 98 ? 1.796 -0.159 -14.167 1.00 87.69 98 ILE A N 1
ATOM 770 C CA . ILE A 1 98 ? 1.958 -1.463 -13.521 1.00 87.69 98 ILE A CA 1
ATOM 771 C C . ILE A 1 98 ? 0.756 -2.330 -13.870 1.00 87.69 98 ILE A C 1
ATOM 773 O O . ILE A 1 98 ? -0.389 -1.889 -13.753 1.00 87.69 98 ILE A O 1
ATOM 777 N N . ASP A 1 99 ? 1.034 -3.575 -14.239 1.00 87.81 99 ASP A N 1
ATOM 778 C CA . ASP A 1 99 ? 0.029 -4.612 -14.433 1.00 87.81 99 ASP A CA 1
ATOM 779 C C . ASP A 1 99 ? 0.380 -5.841 -13.588 1.00 87.81 99 ASP A C 1
ATOM 781 O O . ASP A 1 99 ? 1.485 -6.380 -13.698 1.00 87.81 99 ASP A O 1
ATOM 785 N N . ILE A 1 100 ? -0.551 -6.273 -12.734 1.00 85.69 100 ILE A N 1
ATOM 786 C CA . ILE A 1 100 ? -0.458 -7.475 -11.895 1.00 85.69 100 ILE A CA 1
ATOM 787 C C . ILE A 1 100 ? -1.689 -8.348 -12.195 1.00 85.69 100 ILE A C 1
ATOM 789 O O . ILE A 1 100 ? -2.689 -8.284 -11.470 1.00 85.69 100 ILE A O 1
ATOM 793 N N . PRO A 1 101 ? -1.644 -9.190 -13.247 1.00 79.31 101 PRO A N 1
ATOM 794 C CA . PRO A 1 101 ? -2.810 -9.946 -13.709 1.00 79.31 101 PRO A CA 1
ATOM 795 C C . PRO A 1 101 ? -3.433 -10.843 -12.637 1.00 79.31 101 PRO A C 1
ATOM 797 O O . PRO A 1 101 ? -4.652 -10.929 -12.535 1.00 79.31 101 PRO A O 1
ATOM 800 N N . GLY A 1 102 ? -2.602 -11.470 -11.796 1.00 73.06 102 GLY A N 1
ATOM 801 C CA . GLY A 1 102 ? -3.068 -12.354 -10.721 1.00 73.06 102 GLY A CA 1
ATOM 802 C C . GLY A 1 102 ? -3.828 -11.648 -9.591 1.00 73.06 102 GLY A C 1
ATOM 803 O O . GLY A 1 102 ? -4.424 -12.325 -8.762 1.00 73.06 102 GLY A O 1
ATOM 804 N N . LEU A 1 103 ? -3.815 -10.312 -9.564 1.00 76.19 103 LEU A N 1
ATOM 805 C CA . LEU A 1 103 ? -4.621 -9.482 -8.665 1.00 76.19 103 LEU A CA 1
ATOM 806 C C . LEU A 1 103 ? -5.717 -8.701 -9.408 1.00 76.19 103 LEU A C 1
ATOM 808 O O . LEU A 1 103 ? -6.428 -7.923 -8.781 1.00 76.19 103 LEU A O 1
ATOM 812 N N . HIS A 1 104 ? -5.853 -8.877 -10.729 1.00 79.19 104 HIS A N 1
ATOM 813 C CA . HIS A 1 104 ? -6.709 -8.050 -11.589 1.00 79.19 104 HIS A CA 1
ATOM 814 C C . HIS A 1 104 ? -6.435 -6.541 -11.451 1.00 79.19 104 HIS A C 1
ATOM 816 O O . HIS A 1 104 ? -7.347 -5.719 -11.537 1.00 79.19 104 HIS A O 1
ATOM 822 N N . LEU A 1 105 ? -5.170 -6.173 -11.234 1.00 79.62 105 LEU A N 1
ATOM 823 C CA . LEU A 1 105 ? -4.750 -4.788 -11.048 1.00 79.62 105 LEU A CA 1
ATOM 824 C C . LEU A 1 105 ? -4.007 -4.280 -12.278 1.00 79.62 105 LEU A C 1
ATOM 826 O O . LEU A 1 105 ? -2.982 -4.840 -12.654 1.00 79.62 105 LEU A O 1
ATOM 830 N N . ASN A 1 106 ? -4.491 -3.177 -12.844 1.00 86.69 106 ASN A N 1
ATOM 831 C CA . ASN A 1 106 ? -3.843 -2.466 -13.939 1.00 86.69 106 ASN A CA 1
ATOM 832 C C . ASN A 1 106 ? -4.019 -0.960 -13.733 1.00 86.69 106 ASN A C 1
ATOM 834 O O . ASN A 1 106 ? -5.141 -0.451 -13.790 1.00 86.69 106 ASN A O 1
ATOM 838 N N . PHE A 1 107 ? -2.934 -0.242 -13.446 1.00 86.12 107 PHE A N 1
ATOM 839 C CA . PHE A 1 107 ? -3.021 1.191 -13.171 1.00 86.12 107 PHE A CA 1
ATOM 840 C C . PHE A 1 107 ? -1.771 1.968 -13.588 1.00 86.12 107 PHE A C 1
ATOM 842 O O . PHE A 1 107 ? -0.649 1.460 -13.635 1.00 86.12 107 PHE A O 1
ATOM 849 N N . ARG A 1 108 ? -1.994 3.252 -13.889 1.00 90.12 108 ARG A N 1
ATOM 850 C CA . ARG A 1 108 ? -0.951 4.256 -14.132 1.00 90.12 108 ARG A CA 1
ATOM 851 C C . ARG A 1 108 ? -0.526 4.854 -12.815 1.00 90.12 108 ARG A C 1
ATOM 853 O O . ARG A 1 108 ? -1.393 5.196 -12.022 1.00 90.12 108 ARG A O 1
ATOM 860 N N . THR A 1 109 ? 0.766 5.063 -12.618 1.00 90.12 109 THR A N 1
ATOM 861 C CA . THR A 1 109 ? 1.300 5.736 -11.434 1.00 90.12 109 THR A CA 1
ATOM 862 C C . THR A 1 109 ? 2.178 6.920 -11.805 1.00 90.12 109 THR A C 1
ATOM 864 O O . THR A 1 109 ? 2.848 6.923 -12.840 1.00 90.12 109 THR A O 1
ATOM 867 N N . VAL A 1 110 ? 2.185 7.920 -10.926 1.00 90.75 110 VAL A N 1
ATOM 868 C CA . VAL A 1 110 ? 3.096 9.067 -10.969 1.00 90.75 110 VAL A CA 1
ATOM 869 C C . VAL A 1 110 ? 3.847 9.179 -9.647 1.00 90.75 110 VAL A C 1
ATOM 871 O O . VAL A 1 110 ? 3.278 8.935 -8.580 1.00 90.75 110 VAL A O 1
ATOM 874 N N . ALA A 1 111 ? 5.131 9.531 -9.711 1.00 89.75 111 ALA A N 1
ATOM 875 C CA . ALA A 1 111 ? 5.939 9.775 -8.521 1.00 89.75 111 ALA A CA 1
ATOM 876 C C . ALA A 1 111 ? 5.594 11.134 -7.896 1.00 89.75 111 ALA A C 1
ATOM 878 O O . ALA A 1 111 ? 5.473 12.140 -8.593 1.00 89.75 111 ALA A O 1
ATOM 879 N N . LEU A 1 112 ? 5.450 11.156 -6.575 1.00 89.75 112 LEU A N 1
ATOM 880 C CA . LEU A 1 112 ? 5.278 12.364 -5.779 1.00 89.75 112 LEU A CA 1
ATOM 881 C C . LEU A 1 112 ? 6.640 12.892 -5.308 1.00 89.75 112 LEU A C 1
ATOM 883 O O . LEU A 1 112 ? 7.641 12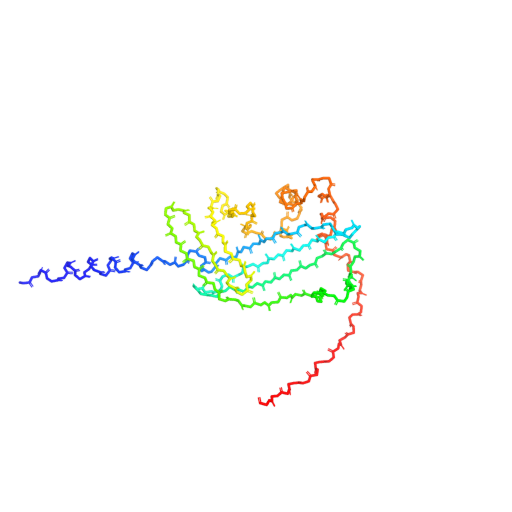.173 -5.310 1.00 89.75 112 LEU A O 1
ATOM 887 N N . ALA A 1 113 ? 6.677 14.149 -4.860 1.00 87.56 113 ALA A N 1
ATOM 888 C CA . ALA A 1 113 ? 7.908 14.806 -4.409 1.00 87.56 113 ALA A CA 1
ATOM 889 C C . ALA A 1 113 ? 8.593 14.090 -3.227 1.00 87.56 113 ALA A C 1
ATOM 891 O O . ALA A 1 113 ? 9.807 14.181 -3.072 1.00 87.56 113 ALA A O 1
ATOM 892 N N . ASN A 1 114 ? 7.828 13.361 -2.411 1.00 83.94 114 ASN A N 1
ATOM 893 C CA . ASN A 1 114 ? 8.326 12.589 -1.271 1.00 83.94 114 ASN A CA 1
ATOM 894 C C . ASN A 1 114 ? 8.736 11.144 -1.632 1.00 83.94 114 ASN A C 1
ATOM 896 O O . ASN A 1 114 ? 9.099 10.379 -0.743 1.00 83.94 114 ASN A O 1
ATOM 900 N N . GLY A 1 115 ? 8.676 10.758 -2.912 1.00 86.12 115 GLY A N 1
ATOM 901 C CA . GLY A 1 115 ? 9.012 9.412 -3.388 1.00 86.12 115 GLY A CA 1
ATOM 902 C C . GLY A 1 115 ? 7.860 8.402 -3.357 1.00 86.12 115 GLY A C 1
ATOM 903 O O . GLY A 1 115 ? 7.991 7.336 -3.963 1.00 86.12 115 GLY A O 1
ATOM 904 N N . ASP A 1 116 ? 6.728 8.736 -2.726 1.00 91.00 116 ASP A N 1
ATOM 905 C CA . ASP A 1 116 ? 5.499 7.943 -2.821 1.00 91.00 116 ASP A CA 1
ATOM 906 C C . ASP A 1 116 ? 4.945 7.973 -4.248 1.00 91.00 116 ASP A C 1
ATOM 908 O O . ASP A 1 116 ? 5.355 8.778 -5.092 1.00 91.00 116 ASP A O 1
ATOM 912 N N . ARG A 1 117 ? 3.994 7.086 -4.541 1.00 90.50 117 ARG A N 1
ATOM 913 C CA . ARG A 1 117 ? 3.384 7.008 -5.870 1.00 90.50 117 ARG A CA 1
ATOM 914 C C . ARG A 1 117 ? 1.879 7.106 -5.792 1.00 90.50 117 ARG A C 1
ATOM 916 O O . ARG A 1 117 ? 1.256 6.461 -4.961 1.00 90.50 117 ARG A O 1
ATOM 923 N N . LYS A 1 118 ? 1.290 7.908 -6.674 1.00 90.88 118 LYS A N 1
ATOM 924 C CA . LYS A 1 118 ? -0.161 8.041 -6.798 1.00 90.88 118 LYS A CA 1
ATOM 925 C C . LYS A 1 118 ? -0.625 7.324 -8.054 1.00 90.88 118 LYS A C 1
ATOM 927 O O . LYS A 1 118 ? -0.123 7.621 -9.138 1.00 90.88 118 LYS A O 1
ATOM 932 N N . ALA A 1 119 ? -1.567 6.403 -7.909 1.00 89.06 119 ALA A N 1
ATOM 933 C CA . ALA A 1 119 ? -2.182 5.705 -9.022 1.00 89.06 119 ALA A CA 1
ATOM 934 C C . ALA A 1 119 ? -3.364 6.483 -9.621 1.00 89.06 119 ALA A C 1
ATOM 936 O O . ALA A 1 119 ? -3.947 7.371 -8.995 1.00 89.06 119 ALA A O 1
ATOM 937 N N . SER A 1 120 ? -3.736 6.138 -10.854 1.00 87.06 120 SER A N 1
ATOM 938 C CA . SER A 1 120 ? -4.838 6.759 -11.599 1.00 87.06 120 SER A CA 1
ATOM 939 C C . SER A 1 120 ? -6.211 6.550 -10.962 1.00 87.06 120 SER A C 1
ATOM 941 O O . SER A 1 120 ? -7.106 7.356 -11.188 1.00 87.06 120 SER A O 1
ATOM 943 N N . ASN A 1 121 ? -6.378 5.500 -10.157 1.00 83.69 121 ASN A N 1
ATOM 944 C CA . ASN A 1 121 ? -7.576 5.250 -9.349 1.00 83.69 121 ASN A CA 1
ATOM 945 C C . ASN A 1 121 ? -7.616 6.099 -8.056 1.00 83.69 121 ASN A C 1
ATOM 947 O O . ASN A 1 121 ? -8.563 5.985 -7.287 1.00 83.69 121 ASN A O 1
ATOM 951 N N . GLY A 1 122 ? -6.607 6.944 -7.810 1.00 83.56 122 GLY A N 1
ATOM 952 C CA . GLY A 1 122 ? -6.497 7.789 -6.619 1.00 83.56 122 GLY A CA 1
ATOM 953 C C . GLY A 1 122 ? -5.737 7.152 -5.453 1.00 83.56 122 GLY A C 1
ATOM 954 O O . GLY A 1 122 ? -5.401 7.865 -4.510 1.00 83.56 122 GLY A O 1
ATOM 955 N N . GLU A 1 123 ? -5.416 5.862 -5.538 1.00 85.88 123 GLU A N 1
ATOM 956 C CA . GLU A 1 123 ? -4.701 5.113 -4.505 1.00 85.88 123 GLU A CA 1
ATOM 957 C C . GLU A 1 123 ? -3.251 5.591 -4.355 1.00 85.88 123 GLU A C 1
ATOM 959 O O . GLU A 1 123 ? -2.593 5.956 -5.335 1.00 85.88 123 GLU A O 1
ATOM 964 N N . ILE A 1 124 ? -2.746 5.610 -3.119 1.00 89.88 124 ILE A N 1
ATOM 965 C CA . ILE A 1 124 ? -1.378 6.036 -2.811 1.00 89.88 124 ILE A CA 1
ATOM 966 C C . ILE A 1 124 ? -0.563 4.830 -2.341 1.00 89.88 124 ILE A C 1
ATOM 968 O O . ILE A 1 124 ? -0.938 4.123 -1.411 1.00 89.88 124 ILE A O 1
ATOM 972 N N . PHE A 1 125 ? 0.582 4.643 -2.985 1.00 90.81 125 PHE A N 1
ATOM 973 C CA . PHE A 1 125 ? 1.594 3.639 -2.702 1.00 90.81 125 PHE A CA 1
ATOM 974 C C . PHE A 1 125 ? 2.703 4.318 -1.911 1.00 90.81 125 PHE A C 1
ATOM 976 O O . PHE A 1 125 ? 3.537 5.045 -2.462 1.00 90.81 125 PHE A O 1
ATOM 983 N N . TYR A 1 126 ? 2.691 4.099 -0.607 1.00 92.00 126 TYR A N 1
ATOM 984 C CA . TYR A 1 126 ? 3.624 4.706 0.321 1.00 92.00 126 TYR A CA 1
ATOM 985 C C . TYR A 1 126 ? 4.959 3.973 0.339 1.00 92.00 126 TYR A C 1
ATOM 987 O O . TYR A 1 126 ? 5.014 2.754 0.241 1.00 92.00 126 TYR A O 1
ATOM 995 N N . THR A 1 127 ? 6.051 4.698 0.532 1.00 91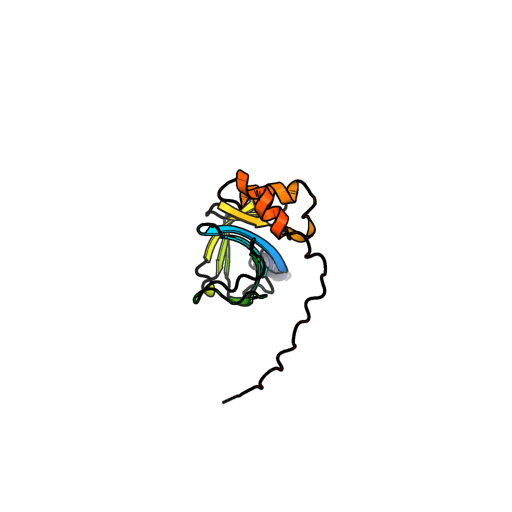.88 127 THR A N 1
ATOM 996 C CA . THR A 1 127 ? 7.406 4.121 0.616 1.00 91.88 127 THR A CA 1
ATOM 997 C C . THR A 1 127 ? 7.774 3.580 2.003 1.00 91.88 127 THR A C 1
ATOM 999 O O . THR A 1 127 ? 8.730 2.816 2.133 1.00 91.88 127 THR A O 1
ATOM 1002 N N . LYS A 1 128 ? 7.016 3.949 3.042 1.00 90.06 128 LYS A N 1
ATOM 1003 C CA . LYS A 1 128 ? 7.211 3.529 4.445 1.00 90.06 128 LYS A CA 1
ATOM 1004 C C . LYS A 1 128 ? 5.941 2.898 5.003 1.00 90.06 128 LYS A C 1
ATOM 1006 O O . LYS A 1 128 ? 4.859 3.350 4.628 1.00 90.06 128 LYS A O 1
ATOM 1011 N N . SER A 1 129 ? 6.066 1.927 5.907 1.00 86.19 129 SER A N 1
ATOM 1012 C CA . SER A 1 129 ? 4.904 1.334 6.588 1.00 86.19 129 SER A CA 1
ATOM 1013 C C . SER A 1 129 ? 4.274 2.351 7.537 1.00 86.19 129 SER A C 1
ATOM 1015 O O . SER A 1 129 ? 4.979 3.137 8.170 1.00 86.19 129 SER A O 1
ATOM 1017 N N . ILE A 1 130 ? 2.948 2.323 7.676 1.00 84.62 130 ILE A N 1
ATOM 1018 C CA . ILE A 1 130 ? 2.230 3.151 8.648 1.00 84.62 130 ILE A CA 1
ATOM 1019 C C . ILE A 1 130 ? 2.625 2.817 10.084 1.00 84.62 130 ILE A C 1
ATOM 1021 O O . ILE A 1 130 ? 2.663 3.701 10.937 1.00 84.62 130 ILE A O 1
ATOM 1025 N N . VAL A 1 131 ? 2.956 1.551 10.346 1.00 78.56 131 VAL A N 1
ATOM 1026 C CA . VAL A 1 131 ? 3.332 1.058 11.674 1.00 78.56 131 VAL A CA 1
ATOM 1027 C C . VAL A 1 131 ? 4.667 1.658 12.109 1.00 78.56 131 VAL A C 1
ATOM 1029 O O . VAL A 1 131 ? 4.829 2.018 13.272 1.00 78.56 131 VAL A O 1
ATOM 1032 N N . GLU A 1 132 ? 5.602 1.836 11.172 1.00 82.94 132 GLU A N 1
ATOM 1033 C CA . GLU A 1 132 ? 6.918 2.437 11.434 1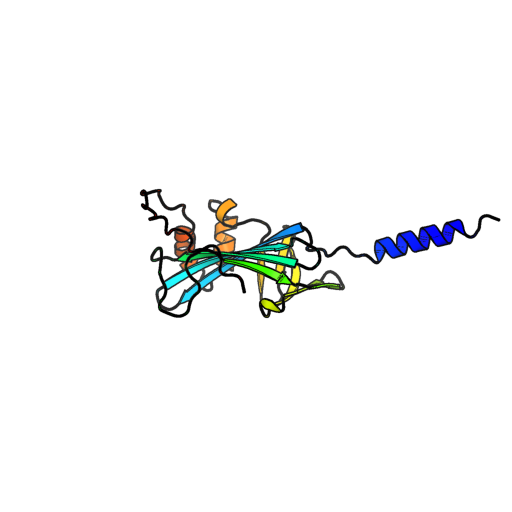.00 82.94 132 GLU A CA 1
ATOM 1034 C C . GLU A 1 132 ? 6.825 3.918 11.830 1.00 82.94 132 GLU A C 1
ATOM 1036 O O . GLU A 1 132 ? 7.700 4.424 12.531 1.00 82.94 132 GLU A O 1
ATOM 1041 N N . ILE A 1 133 ? 5.769 4.617 11.399 1.00 84.25 133 ILE A N 1
ATOM 1042 C CA . ILE A 1 133 ? 5.593 6.062 11.611 1.00 84.25 133 ILE A CA 1
ATOM 1043 C C . ILE A 1 133 ? 4.354 6.416 12.447 1.00 84.25 133 ILE A C 1
ATOM 1045 O O . ILE A 1 133 ? 3.978 7.586 12.496 1.00 84.25 133 ILE A O 1
ATOM 1049 N N . LEU A 1 134 ? 3.732 5.442 13.124 1.00 79.50 134 LEU A N 1
ATOM 1050 C CA . LEU A 1 134 ? 2.398 5.549 13.740 1.00 79.50 134 LEU A CA 1
ATOM 1051 C C . LEU A 1 134 ? 2.194 6.793 14.627 1.00 79.50 134 LEU A C 1
ATOM 1053 O O . LEU A 1 134 ? 1.112 7.372 14.651 1.00 79.50 134 LEU A O 1
ATOM 1057 N N . ASN A 1 135 ? 3.241 7.230 15.327 1.00 78.75 135 ASN A N 1
ATOM 1058 C CA . ASN A 1 135 ? 3.188 8.348 16.273 1.00 78.75 135 ASN A CA 1
ATOM 1059 C C . ASN A 1 135 ? 3.504 9.719 15.645 1.00 78.75 135 ASN A C 1
ATOM 1061 O O . ASN A 1 135 ? 3.855 10.655 16.361 1.00 78.75 135 ASN A O 1
ATOM 1065 N N . THR A 1 136 ? 3.413 9.849 14.321 1.00 85.19 136 THR A N 1
ATOM 1066 C CA . THR A 1 136 ? 3.691 11.098 13.592 1.00 85.19 136 THR A CA 1
ATOM 1067 C C . THR A 1 136 ? 2.428 11.670 12.942 1.00 85.19 136 THR A C 1
ATOM 1069 O O . THR A 1 136 ? 1.451 10.955 12.708 1.00 85.19 136 THR A O 1
ATOM 1072 N N . ASP A 1 137 ? 2.442 12.962 12.608 1.00 87.38 137 ASP A N 1
ATOM 1073 C CA . ASP A 1 137 ? 1.335 13.588 11.869 1.00 87.38 137 ASP A CA 1
ATOM 1074 C C . ASP A 1 137 ? 1.195 13.023 10.449 1.00 87.38 137 ASP A C 1
ATOM 1076 O O . ASP A 1 137 ? 0.081 12.907 9.939 1.00 87.38 137 ASP A O 1
ATOM 1080 N N . GLU A 1 138 ? 2.303 12.562 9.860 1.00 87.25 138 GLU A N 1
ATOM 1081 C CA . GLU A 1 138 ? 2.306 11.866 8.573 1.00 87.25 138 GLU A CA 1
ATOM 1082 C C . GLU A 1 138 ? 1.453 10.589 8.633 1.00 87.25 138 GLU A C 1
ATOM 1084 O O . GLU A 1 138 ? 0.668 10.326 7.723 1.00 87.25 138 GLU A O 1
ATOM 1089 N N . ALA A 1 139 ? 1.526 9.815 9.722 1.00 84.19 139 ALA A N 1
ATOM 1090 C CA . ALA A 1 139 ? 0.699 8.618 9.864 1.00 84.19 139 ALA A CA 1
ATOM 1091 C C . ALA A 1 139 ? -0.800 8.938 9.927 1.00 84.19 139 ALA A C 1
ATOM 1093 O O . ALA A 1 139 ? -1.612 8.301 9.251 1.00 84.19 139 ALA A O 1
ATOM 1094 N N . LYS A 1 140 ? -1.176 9.963 10.696 1.00 85.69 140 LYS A N 1
ATOM 1095 C CA . LYS A 1 140 ? -2.575 10.406 10.774 1.00 85.69 140 LYS A CA 1
ATOM 1096 C C . LYS A 1 140 ? -3.085 10.840 9.404 1.00 85.69 140 LYS A C 1
ATOM 1098 O O . LYS A 1 140 ? -4.173 10.435 9.001 1.00 85.69 140 LYS A O 1
ATOM 1103 N N . GLU A 1 141 ? -2.287 11.612 8.670 1.00 88.06 141 GLU A N 1
ATOM 1104 C CA . GLU A 1 141 ? -2.642 12.084 7.333 1.00 88.06 141 GLU A CA 1
ATOM 1105 C C . GLU A 1 141 ? -2.869 10.921 6.356 1.00 88.06 141 GLU A C 1
ATOM 1107 O O . GLU A 1 141 ? -3.828 10.938 5.582 1.00 88.06 141 GLU A O 1
ATOM 1112 N N . ARG A 1 142 ? -2.034 9.878 6.409 1.00 87.50 142 ARG A N 1
ATOM 1113 C CA . ARG A 1 142 ? -2.196 8.687 5.562 1.00 87.50 142 ARG A CA 1
ATOM 1114 C C . ARG A 1 142 ? -3.489 7.932 5.854 1.00 87.50 142 ARG A C 1
ATOM 1116 O O . ARG A 1 142 ? -4.188 7.558 4.919 1.00 87.50 142 ARG A O 1
ATOM 1123 N N . ILE A 1 143 ? -3.846 7.764 7.126 1.00 86.56 143 ILE A N 1
ATOM 1124 C CA . ILE A 1 143 ? -5.107 7.114 7.518 1.00 86.56 143 ILE A CA 1
ATOM 1125 C C . ILE A 1 143 ? -6.310 7.942 7.077 1.00 86.56 143 ILE A C 1
ATOM 1127 O O . ILE A 1 143 ? -7.273 7.378 6.568 1.00 86.56 143 ILE A O 1
ATOM 1131 N N . VAL A 1 144 ? -6.252 9.269 7.224 1.00 85.75 144 VAL A N 1
ATOM 1132 C CA . VAL A 1 144 ? -7.314 10.165 6.743 1.00 85.75 144 VAL A CA 1
ATOM 1133 C C . VAL A 1 144 ? -7.486 10.038 5.230 1.00 85.75 144 VAL A C 1
ATOM 1135 O O . VAL A 1 144 ? -8.613 9.918 4.767 1.00 85.75 144 VAL A O 1
ATOM 1138 N N . LYS A 1 145 ? -6.388 10.015 4.464 1.00 84.19 145 LYS A N 1
ATOM 1139 C CA . LYS A 1 145 ? -6.427 9.852 3.000 1.00 84.19 145 LYS A CA 1
ATOM 1140 C C . LYS A 1 145 ? -6.942 8.480 2.558 1.00 84.19 145 LYS A C 1
ATOM 1142 O O . LYS A 1 145 ? -7.574 8.395 1.513 1.00 84.19 145 LYS A O 1
ATOM 1147 N N . ALA A 1 146 ? -6.647 7.430 3.322 1.00 83.25 146 ALA A N 1
ATOM 1148 C CA . ALA A 1 146 ? -7.099 6.067 3.042 1.00 83.25 146 ALA A CA 1
ATOM 1149 C C . ALA A 1 146 ? -8.537 5.795 3.522 1.00 83.25 146 ALA A C 1
ATOM 1151 O O . ALA A 1 146 ? -9.164 4.839 3.070 1.00 83.25 146 ALA A O 1
ATOM 1152 N N . SER A 1 147 ? -9.058 6.606 4.446 1.00 81.94 147 SER A N 1
ATOM 1153 C CA . SER A 1 147 ? -10.415 6.481 4.979 1.00 81.94 147 SER A CA 1
ATOM 1154 C C . SER A 1 147 ? -11.446 7.095 4.036 1.00 81.94 147 SER A C 1
ATOM 1156 O O . SER A 1 147 ? -11.250 8.179 3.493 1.00 81.94 147 SER A O 1
ATOM 1158 N N . SER A 1 148 ? -12.594 6.430 3.904 1.00 76.25 148 SER A N 1
ATOM 1159 C CA . SER A 1 148 ? -13.771 6.993 3.230 1.00 76.25 148 SER A CA 1
ATOM 1160 C C . SER A 1 148 ? -14.405 8.151 4.010 1.00 76.25 148 SER A C 1
ATOM 1162 O O . SER A 1 148 ? -15.051 9.007 3.410 1.00 76.25 148 SER A O 1
ATOM 1164 N N . ASP A 1 149 ? -14.190 8.202 5.328 1.00 79.44 149 ASP A N 1
ATOM 1165 C CA . ASP A 1 149 ? -14.670 9.264 6.211 1.00 79.44 149 ASP A CA 1
ATOM 1166 C C . ASP A 1 149 ? -13.544 9.716 7.169 1.00 79.44 149 ASP A C 1
ATOM 1168 O O . ASP A 1 149 ? -13.062 8.914 7.983 1.00 79.44 149 ASP A O 1
ATOM 1172 N N . PRO A 1 150 ? -13.105 10.990 7.112 1.00 74.88 150 PRO A N 1
ATOM 1173 C CA . PRO A 1 150 ? -12.081 11.532 8.006 1.00 74.88 150 PRO A CA 1
ATOM 1174 C C . PRO A 1 150 ? -12.416 11.404 9.499 1.00 74.88 150 PRO A C 1
ATOM 1176 O O . PRO A 1 150 ? -11.504 11.289 10.320 1.00 74.88 150 PRO A O 1
ATOM 1179 N N . SER A 1 151 ? -13.702 11.387 9.868 1.00 78.19 151 SER A N 1
ATOM 1180 C CA . SER A 1 151 ? -14.143 11.250 11.263 1.00 78.19 151 SER A CA 1
ATOM 1181 C C . SER A 1 151 ? -13.792 9.883 11.869 1.00 78.19 151 SER A C 1
ATOM 1183 O O . SER A 1 151 ? -13.630 9.764 13.086 1.00 78.19 151 SER A O 1
ATOM 1185 N N . LEU A 1 152 ? -13.574 8.866 11.025 1.00 78.50 152 LEU A N 1
ATOM 1186 C CA . LEU A 1 152 ? -13.204 7.507 11.429 1.00 78.50 152 LEU A CA 1
ATOM 1187 C C . LEU A 1 152 ? -11.692 7.320 11.628 1.00 78.50 152 LEU A C 1
ATOM 1189 O O . LEU A 1 152 ? -11.267 6.282 12.137 1.00 78.50 152 LEU A O 1
ATOM 1193 N N . ALA A 1 153 ? -10.860 8.311 11.291 1.00 80.88 153 ALA A N 1
ATOM 1194 C CA . ALA A 1 153 ? -9.402 8.181 11.360 1.00 80.88 153 ALA A CA 1
ATOM 1195 C C . ALA A 1 153 ? -8.895 7.804 12.765 1.00 80.88 153 ALA A C 1
ATOM 1197 O O . ALA A 1 153 ? -8.021 6.950 12.907 1.00 80.88 153 ALA A O 1
ATOM 1198 N N . ASN A 1 154 ? -9.500 8.371 13.814 1.00 78.88 154 ASN A N 1
ATOM 1199 C CA . ASN A 1 154 ? -9.160 8.057 15.206 1.00 78.88 154 ASN A CA 1
ATOM 1200 C C . ASN A 1 154 ? -9.470 6.603 15.589 1.00 78.88 154 ASN A C 1
ATOM 1202 O O . ASN A 1 154 ? -8.781 6.029 16.431 1.00 78.88 154 ASN A O 1
ATOM 1206 N N . MET A 1 155 ? -10.494 6.000 14.985 1.00 80.62 155 MET A N 1
ATOM 1207 C CA . MET A 1 155 ? -10.829 4.596 15.208 1.00 80.62 155 MET A CA 1
ATOM 1208 C C . MET A 1 155 ? -9.787 3.680 14.555 1.00 80.62 155 MET A C 1
ATOM 1210 O O . MET A 1 155 ? -9.307 2.757 15.207 1.00 80.62 155 MET A O 1
ATOM 1214 N N . TYR A 1 156 ? -9.383 3.962 13.312 1.00 83.38 156 TYR A N 1
ATOM 1215 C CA . TYR A 1 156 ? -8.347 3.189 12.615 1.00 83.38 156 TYR A CA 1
ATOM 1216 C C . TYR A 1 156 ? -6.968 3.320 13.276 1.00 83.38 156 TYR A C 1
ATOM 1218 O O . TYR A 1 156 ? -6.255 2.329 13.407 1.00 83.38 156 TYR A O 1
ATOM 1226 N N . LEU A 1 157 ? -6.615 4.510 13.776 1.00 79.38 157 LEU A N 1
ATOM 1227 C CA . LEU A 1 157 ? -5.378 4.732 14.536 1.00 79.38 157 LEU A CA 1
ATOM 1228 C C . LEU A 1 157 ? -5.271 3.810 15.759 1.00 79.38 157 LEU A C 1
ATOM 1230 O O . LEU A 1 157 ? -4.219 3.218 15.983 1.00 79.38 157 LEU A O 1
ATOM 1234 N N . ARG A 1 158 ? -6.368 3.622 16.506 1.00 77.19 158 ARG A N 1
ATOM 1235 C CA . ARG A 1 158 ? -6.401 2.722 17.673 1.00 77.19 158 ARG A CA 1
ATOM 1236 C C . ARG A 1 158 ? -6.179 1.257 17.307 1.00 77.19 158 ARG A C 1
ATOM 1238 O O . ARG A 1 158 ? -5.645 0.512 18.117 1.00 77.19 158 ARG A O 1
ATOM 1245 N N . MET A 1 159 ? -6.547 0.840 16.095 1.00 76.25 159 MET A N 1
ATOM 1246 C CA . MET A 1 159 ? -6.269 -0.524 15.624 1.00 76.25 159 MET A CA 1
ATOM 1247 C C . MET A 1 159 ? -4.776 -0.745 15.387 1.00 76.25 159 MET A C 1
ATOM 1249 O O . MET A 1 159 ? -4.294 -1.869 15.479 1.00 76.25 159 MET A O 1
ATOM 1253 N N . LEU A 1 160 ? -4.018 0.307 15.070 1.00 70.50 160 LEU A N 1
ATOM 1254 C CA . LEU A 1 160 ? -2.586 0.193 14.815 1.00 70.50 160 LEU A CA 1
ATOM 1255 C C . LEU A 1 160 ? -1.746 0.087 16.085 1.00 70.50 160 LEU A C 1
ATOM 1257 O O . LEU A 1 160 ? -0.602 -0.360 15.970 1.00 70.50 160 LEU A O 1
ATOM 1261 N N . GLU A 1 161 ? -2.297 0.430 17.252 1.00 63.34 161 GLU A N 1
ATOM 1262 C CA . GLU A 1 161 ? -1.598 0.318 18.530 1.00 63.34 161 GLU A CA 1
ATOM 1263 C C . GLU A 1 161 ? -1.082 -1.120 18.734 1.00 63.34 161 GLU A C 1
ATOM 1265 O O . GLU A 1 161 ? -1.768 -2.088 18.384 1.00 63.34 161 GLU A O 1
ATOM 1270 N N . PRO A 1 162 ? 0.152 -1.297 19.240 1.00 51.56 162 PRO A N 1
ATOM 1271 C CA . PRO A 1 162 ? 0.633 -2.617 19.610 1.00 51.56 162 PRO A CA 1
ATOM 1272 C C . PRO A 1 162 ? -0.314 -3.180 20.667 1.00 51.56 162 PRO A C 1
ATOM 1274 O O . PRO A 1 162 ? -0.586 -2.511 21.668 1.00 51.56 162 PRO A O 1
ATOM 1277 N N . GLU A 1 163 ? -0.816 -4.398 20.453 1.00 48.56 163 GLU A N 1
ATOM 1278 C CA . GLU A 1 163 ? -1.536 -5.113 21.499 1.00 48.56 163 GLU A CA 1
ATOM 1279 C C . GLU A 1 163 ? -0.686 -5.053 22.766 1.00 48.56 163 GLU A C 1
ATOM 1281 O O . GLU A 1 163 ? 0.473 -5.484 22.779 1.00 48.56 163 GLU A O 1
ATOM 1286 N N . LYS A 1 164 ? -1.237 -4.481 23.844 1.00 41.12 164 LYS A N 1
ATOM 1287 C CA . LYS A 1 164 ? -0.666 -4.696 25.171 1.00 41.12 164 LYS A CA 1
ATOM 1288 C C . LYS A 1 164 ? -0.571 -6.206 25.311 1.00 41.12 164 LYS A C 1
ATOM 1290 O O . LYS A 1 164 ? -1.602 -6.869 25.279 1.00 41.12 164 LYS A O 1
ATOM 1295 N N . THR A 1 165 ? 0.645 -6.728 25.416 1.00 39.00 165 THR A N 1
ATOM 1296 C CA . THR A 1 165 ? 0.968 -8.150 25.536 1.00 39.00 165 THR A CA 1
ATOM 1297 C C . THR A 1 165 ? 0.353 -8.738 26.809 1.00 39.00 165 THR A C 1
ATOM 1299 O O . THR A 1 165 ? 1.025 -9.035 27.793 1.00 39.00 165 THR A O 1
ATOM 1302 N N . GLY A 1 166 ? -0.962 -8.932 26.803 1.00 40.66 166 GLY A N 1
ATOM 1303 C CA . GLY A 1 166 ? -1.622 -9.935 27.610 1.00 40.66 166 GLY A CA 1
ATOM 1304 C C . GLY A 1 166 ? -1.302 -11.259 26.946 1.00 40.66 166 GLY A C 1
ATOM 1305 O O . GLY A 1 166 ? -1.739 -11.493 25.830 1.00 40.66 166 GLY A O 1
ATOM 1306 N N . LYS A 1 167 ? -0.467 -12.076 27.590 1.00 32.69 167 LYS A N 1
ATOM 1307 C CA . LYS A 1 167 ? -0.042 -13.406 27.129 1.00 32.69 167 LYS A CA 1
ATOM 1308 C C . LYS A 1 167 ? -1.211 -14.192 26.512 1.00 32.69 167 LYS A C 1
ATOM 1310 O O . LYS A 1 167 ? -1.944 -14.868 27.234 1.00 32.69 167 LYS A O 1
ATOM 1315 N N . VAL A 1 168 ? -1.352 -14.150 25.190 1.00 37.81 168 VAL A N 1
ATOM 1316 C CA . VAL A 1 168 ? -2.213 -15.079 24.463 1.00 37.81 168 VAL A CA 1
ATOM 1317 C C . VAL A 1 168 ? -1.450 -16.395 24.417 1.00 37.81 168 VAL A C 1
ATOM 1319 O O . VAL A 1 168 ? -0.373 -16.491 23.831 1.00 37.81 168 VAL A O 1
ATOM 1322 N N . LYS A 1 169 ? -1.965 -17.409 25.117 1.00 32.00 169 LYS A N 1
ATOM 1323 C CA . LYS A 1 169 ? -1.481 -18.785 24.982 1.00 32.00 169 LYS A CA 1
ATOM 1324 C C . LYS A 1 169 ? -1.901 -19.281 23.601 1.00 32.00 169 LYS A C 1
ATOM 1326 O O . LYS A 1 169 ? -3.010 -19.780 23.443 1.00 32.00 169 LYS A O 1
ATOM 1331 N N . ILE A 1 170 ? -1.024 -19.124 22.619 1.00 37.38 170 ILE A N 1
ATOM 1332 C CA . ILE A 1 170 ? -1.164 -19.792 21.328 1.00 37.38 170 ILE A CA 1
ATOM 1333 C C . ILE A 1 170 ? -0.997 -21.290 21.607 1.00 37.38 170 ILE A C 1
ATOM 1335 O O . ILE A 1 170 ? 0.041 -21.717 22.113 1.00 37.38 170 ILE A O 1
ATOM 1339 N N . LYS A 1 171 ? -2.043 -22.084 21.359 1.00 40.12 171 LYS A N 1
ATOM 1340 C CA . LYS A 1 171 ? -1.878 -23.531 21.203 1.00 40.12 171 LYS A CA 1
ATOM 1341 C C . LYS A 1 171 ? -1.212 -23.732 19.847 1.00 40.12 171 LYS A C 1
ATOM 1343 O O . LYS A 1 171 ? -1.797 -23.369 18.834 1.00 40.12 171 LYS A O 1
ATOM 1348 N N . GLU A 1 172 ? 0.010 -24.247 19.848 1.00 31.70 172 GLU A N 1
ATOM 1349 C CA . GLU A 1 172 ? 0.662 -24.725 18.631 1.00 31.70 172 GLU A CA 1
ATOM 1350 C C . GLU A 1 172 ? -0.180 -25.872 18.057 1.00 31.70 172 GLU A C 1
ATOM 1352 O O . GLU A 1 172 ? -0.269 -26.943 18.658 1.00 31.70 172 GLU A O 1
ATOM 1357 N N . GLU A 1 173 ? -0.835 -25.641 16.920 1.00 39.69 173 GLU A N 1
ATOM 1358 C CA . GLU A 1 173 ? -1.284 -26.737 16.065 1.00 39.69 173 GLU A CA 1
ATOM 1359 C C . GLU A 1 173 ? -0.060 -27.280 15.326 1.00 39.69 173 GLU A C 1
ATOM 1361 O O . GLU A 1 173 ? 0.698 -26.538 14.697 1.00 39.69 173 GLU A O 1
ATOM 1366 N N . GLN A 1 174 ? 0.170 -28.584 15.481 1.00 37.91 174 GLN A N 1
ATOM 1367 C CA . GLN A 1 174 ? 1.238 -29.293 14.790 1.00 37.91 174 GLN A CA 1
ATOM 1368 C C . GLN A 1 174 ? 1.002 -29.252 13.272 1.00 37.91 174 GLN A C 1
ATOM 1370 O O . GLN A 1 174 ? -0.141 -29.379 12.835 1.00 37.91 174 GLN A O 1
ATOM 1375 N N . PRO A 1 175 ? 2.062 -29.122 12.456 1.00 36.97 175 PRO A N 1
ATOM 1376 C CA . PRO A 1 175 ? 1.938 -29.232 11.011 1.00 36.97 175 PRO A CA 1
ATOM 1377 C C . PRO A 1 175 ? 1.603 -30.681 10.637 1.00 36.97 175 PRO A C 1
ATOM 1379 O O . PRO A 1 175 ? 2.436 -31.575 10.800 1.00 36.97 175 PRO A O 1
ATOM 1382 N N . GLU A 1 176 ? 0.392 -30.914 10.129 1.00 42.00 176 GLU A N 1
ATOM 1383 C CA . GLU A 1 176 ? 0.095 -32.137 9.385 1.00 42.00 176 GLU A CA 1
ATOM 1384 C C . GLU A 1 176 ? 0.912 -32.141 8.085 1.00 42.00 176 GLU A C 1
ATOM 1386 O O . GLU A 1 176 ? 1.103 -31.114 7.428 1.00 42.00 176 GLU A O 1
ATOM 1391 N N . GLY A 1 177 ? 1.514 -33.297 7.816 1.00 36.16 177 GLY A N 1
ATOM 1392 C CA . GLY A 1 177 ? 2.615 -33.476 6.883 1.00 36.16 177 GLY A CA 1
ATOM 1393 C C . GLY A 1 177 ? 2.281 -33.237 5.412 1.00 36.16 177 GLY A C 1
ATOM 1394 O O . GLY A 1 177 ? 1.134 -33.176 4.984 1.00 36.16 177 GLY A O 1
ATOM 1395 N N . PHE A 1 178 ? 3.360 -33.135 4.639 1.00 34.44 178 PHE A N 1
ATOM 1396 C CA . PHE A 1 178 ? 3.363 -33.225 3.184 1.00 34.44 178 PHE A CA 1
ATOM 1397 C C . PHE A 1 178 ? 2.694 -34.526 2.720 1.00 34.44 178 PHE A C 1
ATOM 1399 O O . PHE A 1 178 ? 3.191 -35.605 3.040 1.00 34.44 178 PHE A O 1
ATOM 1406 N N . GLU A 1 179 ? 1.680 -34.420 1.865 1.00 36.44 179 GLU A N 1
ATOM 1407 C CA . GLU A 1 179 ? 1.378 -35.462 0.886 1.00 36.44 179 GLU A CA 1
ATOM 1408 C C . GLU A 1 179 ? 1.743 -34.929 -0.499 1.00 36.44 179 GLU A C 1
ATOM 1410 O O . GLU A 1 179 ? 1.206 -33.928 -0.977 1.00 36.44 179 GLU A O 1
ATOM 1415 N N . GLY A 1 180 ? 2.757 -35.561 -1.087 1.00 36.59 180 GLY A N 1
ATOM 1416 C CA . GLY A 1 180 ? 3.029 -35.482 -2.508 1.00 36.59 180 GLY A CA 1
ATOM 1417 C C . GLY A 1 180 ? 2.323 -36.6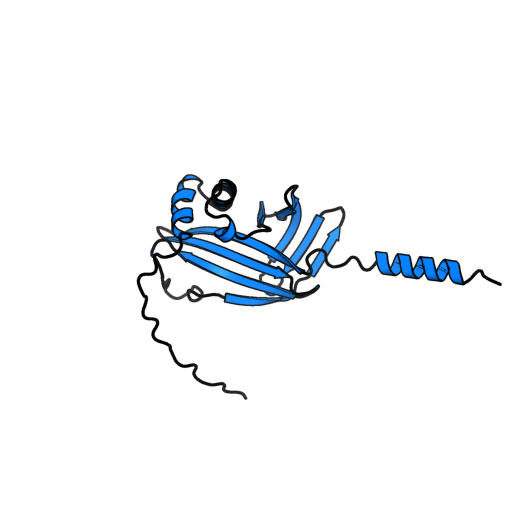31 -3.215 1.00 36.59 180 GLY A C 1
ATOM 1418 O O . GLY A 1 180 ? 2.352 -37.759 -2.725 1.00 36.59 180 GLY A O 1
ATOM 1419 N N . GLU A 1 181 ? 1.771 -36.327 -4.382 1.00 33.06 181 GLU A N 1
ATOM 1420 C CA . GLU A 1 181 ? 1.595 -37.262 -5.494 1.00 33.06 181 GLU A CA 1
ATOM 1421 C C . GLU A 1 181 ? 2.202 -36.634 -6.752 1.00 33.06 181 GLU A C 1
ATOM 1423 O O . GLU A 1 181 ? 2.015 -35.408 -6.955 1.00 33.06 181 GLU A O 1
#

Secondary structure (DSSP, 8-state):
---HHHHHHHHHHHHHHHS---TTTT-EEEEEEEEEETTEEEEEEEEEE--SSSEEEEEEEEEETTSS---SSSS--SS-EEEEEE-EEEEETTEEEEEEGGGTEEEEEEE-TTS-EEETTS-EEBSS-TTTTTTSHHHHHHHHHH-SSGGGHHHHHHHHSPP------------PPP---

Foldseek 3Di:
DPPPVVVVVVVVVVVVVVCPDLPQAQAKWWFWAWDDDPPKTKIKIWIWGRPGQFKIKIWIAIFILVGLDPDPDDDDHRDTDIDMFTKHWDDDPQWIWIDTVVVPDTWIWHADPVRWIATPVRTIIHRDDLLVQLPDPVSLVSLCSNDPHNVCSVSVSVRSDDPPCPPDPDDDDDDDDDDDD

pLDDT: mean 71.38, std 18.92, range [30.91, 92.56]

Sequence (181 aa):
MIKKSKYLFVAISLFLLSCQPNPWKGKKFYVLNCKLNGYVATLEEVHLNFISSEYIEMKATLKSGLGDISTYKTDPSLGKLVKTYKYSSSNSDGVEMIDIPGLHLNFRTVALANGDRKASNGEIFYTKSIVEILNTDEAKERIVKASSDPSLANMYLRMLEPEKTGKVKIKEEQPEGFEGE